Protein AF-A0AAV0XS35-F1 (afdb_monomer)

pLDDT: mean 70.52, std 19.79, range [28.2, 95.56]

Radius of gyration: 16.43 Å; Cα contacts (8 Å, |Δi|>4): 251; chains: 1; bounding box: 34×45×50 Å

Solvent-accessible surface area (backbone atoms only — not comparable to full-at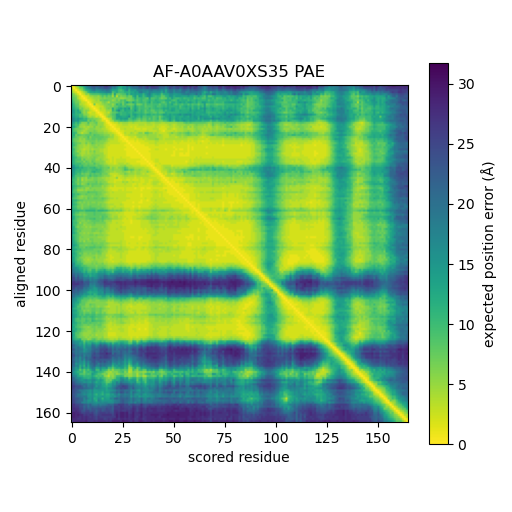om values): 10333 Å² total; per-residue (Å²): 136,72,67,52,49,65,73,85,65,58,68,89,52,60,76,37,93,49,52,49,65,51,42,46,61,48,60,54,39,57,60,54,36,65,43,47,78,75,35,57,82,92,60,37,60,49,66,49,72,70,50,63,74,47,49,88,78,58,70,62,88,91,54,58,84,51,67,55,80,85,49,48,68,55,42,33,68,72,33,78,60,38,32,67,30,35,26,37,67,45,84,43,81,54,91,71,70,107,57,86,53,80,46,67,24,39,44,83,73,42,73,62,95,66,84,34,94,51,56,44,33,33,37,41,48,75,72,91,77,76,60,92,88,67,97,66,77,64,29,47,28,26,36,50,57,92,52,60,69,86,74,55,56,53,49,84,85,70,80,80,81,86,88,85,134

Foldseek 3Di:
DFDWLADDDDPVVVVDLQWFQAGDRHQQLVLLQLQLVPQDSVPRHYDDPSSVVSNVQFDPPPADRVRDPVCQVVRCVRRPQEDEWEKEKDFDFDPPDDDTDGQIAIDTPDDDPDAGPRYWYKYFYADPPDPPDDPDDTRIITGNCVPPPVPGRHDPVPPPDPPDD

Organism: NCBI:txid13131

Secondary structure (DSSP, 8-state):
-------PPPHHHHT-TTEE--B-SSS-HHHHHHHTTTS-GGGTTB-SHHHHTTGGGS--TTS-SS--GGGHHHHHHHSTTEEEEEEEEEEEE--SSSS--EEEEEEEEE--SS--TEEEEEEE---S---TT---PPPEEEE-TTS-GGGS-B-GGGSSSS---

Structure (mmCIF, N/CA/C/O backbone):
data_AF-A0AAV0XS35-F1
#
_entry.id   AF-A0AAV0XS35-F1
#
loop_
_atom_site.group_PDB
_atom_site.id
_atom_site.type_symbol
_atom_site.label_atom_id
_atom_site.label_alt_id
_atom_site.label_comp_id
_atom_site.label_asym_id
_atom_site.label_entity_id
_atom_site.label_seq_id
_atom_site.pdbx_PDB_ins_code
_atom_site.Cartn_x
_atom_site.Cartn_y
_atom_site.Cartn_z
_atom_site.occupancy
_atom_site.B_iso_or_equiv
_atom_site.auth_seq_id
_atom_site.auth_comp_id
_atom_site.auth_asym_id
_atom_site.auth_atom_id
_atom_site.pdbx_PDB_model_num
ATOM 1 N N . MET A 1 1 ? 3.958 22.229 -7.231 1.00 36.81 1 MET A N 1
ATOM 2 C CA . MET A 1 1 ? 4.022 22.015 -5.767 1.00 36.81 1 MET A CA 1
ATOM 3 C C . MET A 1 1 ? 3.411 20.651 -5.471 1.00 36.81 1 MET A C 1
ATOM 5 O O . MET A 1 1 ? 2.202 20.521 -5.575 1.00 36.81 1 MET A O 1
ATOM 9 N N . GLY A 1 2 ? 4.229 19.622 -5.231 1.00 41.53 2 GLY A N 1
ATOM 10 C CA . GLY A 1 2 ? 3.745 18.264 -4.951 1.00 41.53 2 GLY A CA 1
ATOM 11 C C . GLY A 1 2 ? 3.435 18.096 -3.466 1.00 41.53 2 GLY A C 1
ATOM 12 O O . GLY A 1 2 ? 4.301 18.344 -2.627 1.00 41.53 2 GLY A O 1
ATOM 13 N N . ALA A 1 3 ? 2.202 17.722 -3.136 1.00 44.72 3 ALA A N 1
ATOM 14 C CA . ALA A 1 3 ? 1.835 17.347 -1.779 1.00 44.72 3 ALA A CA 1
ATOM 15 C C . ALA A 1 3 ? 2.324 15.912 -1.523 1.00 44.72 3 ALA A C 1
ATOM 17 O O . ALA A 1 3 ? 1.807 14.968 -2.109 1.00 44.72 3 ALA A O 1
ATOM 18 N N . SER A 1 4 ? 3.336 15.748 -0.667 1.00 53.72 4 SER A N 1
ATOM 19 C CA . SER A 1 4 ? 3.763 14.424 -0.201 1.00 53.72 4 SER A CA 1
ATOM 20 C C . SER A 1 4 ? 2.697 13.827 0.720 1.00 53.72 4 SER A C 1
ATOM 22 O O . SER A 1 4 ? 2.215 14.509 1.627 1.00 53.72 4 SER A O 1
ATOM 24 N N . SER A 1 5 ? 2.366 12.545 0.535 1.00 60.09 5 SER A N 1
ATOM 25 C CA . SER A 1 5 ? 1.515 11.793 1.467 1.00 60.09 5 SER A CA 1
ATOM 26 C C . SER A 1 5 ? 2.280 11.189 2.653 1.00 60.09 5 SER A C 1
ATOM 28 O O . SER A 1 5 ? 1.685 10.484 3.463 1.00 60.09 5 SER A O 1
ATOM 30 N N . TYR A 1 6 ? 3.590 11.420 2.787 1.00 60.72 6 TYR A N 1
ATOM 31 C CA . TYR A 1 6 ? 4.382 10.773 3.832 1.00 60.72 6 TYR A CA 1
ATOM 32 C C . TYR A 1 6 ? 3.988 11.257 5.236 1.00 60.72 6 TYR A C 1
ATOM 34 O O . TYR A 1 6 ? 4.101 12.439 5.567 1.00 60.72 6 TYR A O 1
ATOM 42 N N . LEU A 1 7 ? 3.602 10.315 6.101 1.00 63.94 7 LEU A N 1
ATOM 43 C CA . LEU A 1 7 ? 3.437 10.549 7.534 1.00 63.94 7 LEU A CA 1
ATOM 44 C C . LEU A 1 7 ? 4.512 9.825 8.330 1.00 63.94 7 LEU A C 1
ATOM 46 O O . LEU A 1 7 ? 4.800 8.653 8.102 1.00 63.94 7 LEU A O 1
ATOM 50 N N . ALA A 1 8 ? 5.073 10.524 9.317 1.00 59.25 8 ALA A N 1
ATOM 51 C CA . ALA A 1 8 ? 6.001 9.922 10.258 1.00 59.25 8 ALA A CA 1
ATOM 52 C C . ALA A 1 8 ? 5.286 8.875 11.128 1.00 59.25 8 ALA A C 1
ATOM 54 O O . ALA A 1 8 ? 4.225 9.132 11.703 1.00 59.25 8 ALA A O 1
ATOM 55 N N . LEU A 1 9 ? 5.907 7.703 11.244 1.00 63.84 9 LEU A N 1
ATOM 56 C CA . LEU A 1 9 ? 5.463 6.643 12.138 1.00 63.84 9 LEU A CA 1
ATOM 57 C C . LEU A 1 9 ? 5.653 7.051 13.606 1.00 63.84 9 LEU A C 1
ATOM 59 O O . LEU A 1 9 ? 6.680 7.647 13.942 1.00 63.84 9 LEU A O 1
ATOM 63 N N . PRO A 1 10 ? 4.732 6.681 14.514 1.00 65.38 10 PRO A N 1
ATOM 64 C CA . PRO A 1 10 ? 5.012 6.734 15.942 1.00 65.38 10 PRO A CA 1
ATOM 65 C C . PRO A 1 10 ? 6.243 5.875 16.281 1.00 65.38 10 PRO A C 1
ATOM 67 O O . PRO A 1 10 ? 6.379 4.780 15.723 1.00 65.38 10 PRO A O 1
ATOM 70 N N . PRO A 1 11 ? 7.102 6.296 17.228 1.00 63.09 11 PRO A N 1
ATOM 71 C CA . PRO A 1 11 ? 8.316 5.557 17.593 1.00 63.09 11 PRO A CA 1
ATOM 72 C C . PRO A 1 11 ? 8.077 4.086 17.973 1.00 63.09 11 PRO A C 1
ATOM 74 O O . PRO A 1 11 ? 8.902 3.226 17.677 1.00 63.09 11 PRO A O 1
ATOM 77 N N . SER A 1 12 ? 6.918 3.776 18.567 1.00 61.62 12 SER A N 1
ATOM 78 C CA . SER A 1 12 ? 6.512 2.415 18.956 1.00 61.62 12 SER A CA 1
ATOM 79 C C . SER A 1 12 ? 6.352 1.441 17.780 1.00 61.62 12 SER A C 1
ATOM 81 O O . SER A 1 12 ? 6.439 0.226 17.966 1.00 61.62 12 SER A O 1
ATOM 83 N N . ILE A 1 13 ? 6.110 1.970 16.580 1.00 62.88 13 ILE A N 1
ATOM 84 C CA . ILE A 1 13 ? 5.935 1.210 15.339 1.00 62.88 13 ILE A CA 1
ATOM 85 C C . ILE A 1 13 ? 7.172 1.367 14.454 1.00 62.88 13 ILE A C 1
ATOM 87 O O . ILE A 1 13 ? 7.633 0.385 13.884 1.00 62.88 13 ILE A O 1
ATOM 91 N N . ALA A 1 14 ? 7.761 2.566 14.405 1.00 61.59 14 ALA A N 1
ATOM 92 C CA . ALA A 1 14 ? 8.967 2.851 13.627 1.00 61.59 14 ALA A CA 1
ATOM 93 C C . ALA A 1 14 ? 10.165 1.975 14.030 1.00 61.59 14 ALA A C 1
ATOM 95 O O . ALA A 1 14 ? 10.930 1.547 13.173 1.00 61.59 14 ALA A O 1
ATOM 96 N N . ASN A 1 15 ? 10.306 1.667 15.324 1.00 59.66 15 ASN A N 1
ATOM 97 C CA . ASN A 1 15 ? 11.400 0.828 15.824 1.00 59.66 15 ASN A CA 1
ATOM 98 C C . ASN A 1 15 ? 11.225 -0.664 15.496 1.00 59.66 15 ASN A C 1
ATOM 100 O O . ASN A 1 15 ? 12.123 -1.468 15.753 1.00 59.66 15 ASN A O 1
ATOM 104 N N . ARG A 1 16 ? 10.078 -1.066 14.939 1.00 64.81 16 ARG A N 1
ATOM 105 C CA . ARG A 1 16 ? 9.837 -2.453 14.548 1.00 64.81 16 ARG A CA 1
ATOM 106 C C . ARG A 1 16 ? 10.395 -2.665 13.147 1.00 64.81 16 ARG A C 1
ATOM 108 O O . ARG A 1 16 ? 9.889 -2.102 12.183 1.00 64.81 16 ARG A O 1
ATOM 115 N N . LYS A 1 17 ? 11.365 -3.578 13.020 1.00 61.19 17 LYS A N 1
ATOM 116 C CA . LYS A 1 17 ? 11.940 -4.021 11.729 1.00 61.19 17 LYS A CA 1
ATOM 117 C C . LYS A 1 17 ? 10.901 -4.595 10.742 1.00 61.19 17 LYS A C 1
ATOM 119 O O . LYS A 1 17 ? 11.229 -4.854 9.591 1.00 61.19 17 LYS A O 1
ATOM 124 N N . ALA A 1 18 ? 9.663 -4.796 11.198 1.00 66.00 18 ALA A N 1
ATOM 125 C CA . ALA A 1 18 ? 8.525 -5.269 10.419 1.00 66.00 18 ALA A CA 1
ATOM 126 C C . ALA A 1 18 ? 7.902 -4.207 9.503 1.00 66.00 18 ALA A C 1
ATOM 128 O O . ALA A 1 18 ? 7.136 -4.563 8.617 1.00 66.00 18 ALA A O 1
ATOM 129 N N . VAL A 1 19 ? 8.145 -2.916 9.737 1.00 72.75 19 VAL A N 1
ATOM 130 C CA . VAL A 1 19 ? 7.324 -1.849 9.146 1.00 72.75 19 VAL A CA 1
ATOM 131 C C . VAL A 1 19 ? 8.096 -1.120 8.061 1.00 72.75 19 VAL A C 1
ATOM 133 O O . VAL A 1 19 ? 9.227 -0.688 8.271 1.00 72.75 19 VAL A O 1
ATOM 136 N N . ILE A 1 20 ? 7.470 -0.969 6.898 1.00 77.62 20 ILE A N 1
ATOM 137 C CA . ILE A 1 20 ? 8.047 -0.287 5.745 1.00 77.62 20 ILE A CA 1
ATOM 138 C C . ILE A 1 20 ? 7.111 0.857 5.363 1.00 77.62 20 ILE A C 1
ATOM 140 O O . ILE A 1 20 ? 5.960 0.644 4.987 1.00 77.62 20 ILE A O 1
ATOM 144 N N . ASN A 1 21 ? 7.624 2.081 5.465 1.00 79.31 21 ASN A N 1
ATOM 145 C CA . ASN A 1 21 ? 6.920 3.304 5.093 1.00 79.31 21 ASN A CA 1
ATOM 146 C C . ASN A 1 21 ? 7.758 4.074 4.060 1.00 79.31 21 ASN A C 1
ATOM 148 O O . ASN A 1 21 ? 8.600 4.893 4.450 1.00 79.31 21 ASN A O 1
ATOM 152 N N . PRO A 1 22 ? 7.601 3.772 2.761 1.00 78.81 22 PRO A N 1
ATOM 153 C CA . PRO A 1 22 ? 8.361 4.433 1.712 1.00 78.81 22 PRO A CA 1
ATOM 154 C C . PRO A 1 22 ? 8.013 5.920 1.650 1.00 78.81 22 PRO A C 1
ATOM 156 O O . PRO A 1 22 ? 6.849 6.299 1.546 1.00 78.81 22 PRO A O 1
ATOM 159 N N . LYS A 1 23 ? 9.025 6.789 1.677 1.00 79.69 23 LYS A N 1
ATOM 160 C CA . LYS A 1 23 ? 8.832 8.223 1.437 1.00 79.69 23 LYS A CA 1
ATOM 161 C C . LYS A 1 23 ? 8.489 8.451 -0.031 1.00 79.69 23 LYS A C 1
ATOM 163 O O . LYS A 1 23 ? 9.333 8.205 -0.894 1.00 79.69 23 LYS A O 1
ATOM 168 N N . ASN A 1 24 ? 7.290 8.960 -0.292 1.00 78.94 24 ASN A N 1
ATOM 169 C CA . ASN A 1 24 ? 6.797 9.303 -1.621 1.00 78.94 24 ASN A CA 1
ATOM 170 C C . ASN A 1 24 ? 6.417 10.795 -1.719 1.00 78.94 24 ASN A C 1
ATOM 172 O O . ASN A 1 24 ? 6.108 11.450 -0.719 1.00 78.94 24 ASN A O 1
ATOM 176 N N . ILE A 1 25 ? 6.467 11.343 -2.935 1.00 76.81 25 ILE A N 1
ATOM 177 C CA . ILE A 1 25 ? 6.151 12.756 -3.238 1.00 76.81 25 ILE A CA 1
ATOM 178 C C . ILE A 1 25 ? 4.819 12.932 -3.988 1.00 76.81 25 ILE A C 1
ATOM 180 O O . ILE A 1 25 ? 4.452 14.052 -4.332 1.00 76.81 25 ILE A O 1
ATOM 184 N N . ASP A 1 26 ? 4.115 11.830 -4.235 1.00 80.31 26 ASP A N 1
ATOM 185 C CA . ASP A 1 26 ? 2.837 11.745 -4.939 1.00 80.31 26 ASP A CA 1
ATOM 186 C C . ASP A 1 26 ? 1.722 11.226 -4.006 1.00 80.31 26 ASP A C 1
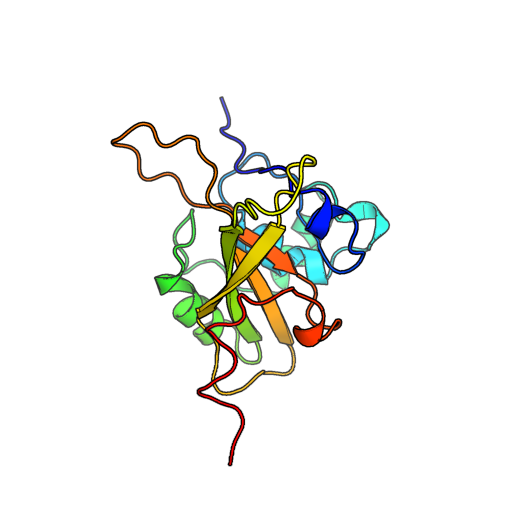ATOM 188 O O . ASP A 1 26 ? 1.904 11.120 -2.793 1.00 80.31 26 ASP A O 1
ATOM 192 N N . LEU A 1 27 ? 0.557 10.903 -4.576 1.00 79.62 27 LEU A N 1
ATOM 193 C CA . LEU A 1 27 ? -0.595 10.335 -3.865 1.00 79.62 27 LEU A CA 1
ATOM 194 C C . LEU A 1 27 ? -0.741 8.814 -4.070 1.00 79.62 27 LEU A C 1
ATOM 196 O O . LEU A 1 27 ? -1.766 8.242 -3.705 1.00 79.62 27 LEU A O 1
ATOM 200 N N . GLN A 1 28 ? 0.269 8.141 -4.633 1.00 84.81 28 GLN A N 1
ATOM 201 C CA . GLN A 1 28 ? 0.234 6.704 -4.942 1.00 84.81 28 GLN A CA 1
ATOM 202 C C . GLN A 1 28 ? 0.712 5.845 -3.758 1.00 84.81 28 GLN A C 1
ATOM 204 O O . GLN A 1 28 ? 1.366 4.818 -3.925 1.00 84.81 28 GLN A O 1
ATOM 209 N N . CYS A 1 29 ? 0.384 6.256 -2.530 1.00 83.50 29 CYS A N 1
ATOM 210 C CA . CYS A 1 29 ? 0.848 5.604 -1.304 1.00 83.50 29 CYS A CA 1
ATOM 211 C C . CYS A 1 29 ? 0.483 4.113 -1.244 1.00 83.50 29 CYS A C 1
ATOM 213 O O . CYS A 1 29 ? 1.306 3.315 -0.807 1.00 83.50 29 CYS A O 1
ATOM 215 N N . PHE A 1 30 ? -0.700 3.727 -1.735 1.00 86.81 30 PHE A N 1
ATOM 216 C CA . PHE A 1 30 ? -1.110 2.324 -1.829 1.00 86.81 30 PHE A CA 1
ATOM 217 C C . PHE A 1 30 ? -0.193 1.518 -2.760 1.00 86.81 30 PHE A C 1
ATOM 219 O O . PHE A 1 30 ? 0.332 0.486 -2.355 1.00 86.81 30 PHE A O 1
ATOM 226 N N . LYS A 1 31 ? 0.084 2.023 -3.969 1.00 90.12 31 LYS A N 1
ATOM 227 C CA . LYS A 1 31 ? 0.993 1.380 -4.930 1.00 90.12 31 LYS A CA 1
ATOM 228 C C . LYS A 1 31 ? 2.377 1.166 -4.326 1.00 90.12 31 LYS A C 1
ATOM 230 O O . LYS A 1 31 ? 2.891 0.050 -4.311 1.00 90.12 31 LYS A O 1
ATOM 235 N N . TRP A 1 32 ? 2.964 2.224 -3.769 1.00 89.12 32 TRP A N 1
ATOM 236 C CA . TRP A 1 32 ? 4.286 2.144 -3.148 1.00 89.12 32 TRP A CA 1
ATOM 237 C C . TRP A 1 32 ? 4.296 1.227 -1.928 1.00 89.12 32 TRP A C 1
ATOM 239 O O . TRP A 1 32 ? 5.290 0.540 -1.691 1.00 89.12 32 TRP A O 1
ATOM 249 N N . ALA A 1 33 ? 3.180 1.161 -1.199 1.00 87.38 33 ALA A N 1
ATOM 250 C CA . ALA A 1 33 ? 2.998 0.202 -0.129 1.00 87.38 33 ALA A CA 1
ATOM 251 C C . ALA A 1 33 ? 3.024 -1.250 -0.667 1.00 87.38 33 ALA A C 1
ATOM 253 O O . ALA A 1 33 ? 3.770 -2.096 -0.193 1.00 87.38 33 ALA A O 1
ATOM 254 N N . ILE A 1 34 ? 2.298 -1.579 -1.725 1.00 90.62 34 ILE A N 1
ATOM 255 C CA . ILE A 1 34 ? 2.345 -2.952 -2.250 1.00 90.62 34 ILE A CA 1
ATOM 256 C C . ILE A 1 34 ? 3.749 -3.312 -2.774 1.00 90.62 34 ILE A C 1
ATOM 258 O O . ILE A 1 34 ? 4.295 -4.374 -2.460 1.00 90.62 34 ILE A O 1
ATOM 262 N N . LEU A 1 35 ? 4.396 -2.393 -3.491 1.00 90.62 35 LEU A N 1
ATOM 263 C CA . LEU A 1 35 ? 5.693 -2.651 -4.122 1.00 90.62 35 LEU A CA 1
ATOM 264 C C . LEU A 1 35 ? 6.860 -2.792 -3.133 1.00 90.62 35 LEU A C 1
ATOM 266 O O . LEU A 1 35 ? 7.807 -3.531 -3.410 1.00 90.62 35 LEU A O 1
ATOM 270 N N . ALA A 1 36 ? 6.816 -2.164 -1.952 1.00 88.50 36 ALA A N 1
ATOM 271 C CA . ALA A 1 36 ? 7.965 -2.206 -1.038 1.00 88.50 36 ALA A CA 1
ATOM 272 C C . ALA A 1 36 ? 8.279 -3.602 -0.473 1.00 88.50 36 ALA A C 1
ATOM 274 O O . ALA A 1 36 ? 9.372 -3.808 0.064 1.00 88.50 36 ALA A O 1
ATOM 275 N N . LYS A 1 37 ? 7.348 -4.562 -0.581 1.00 86.06 37 LYS A N 1
ATOM 276 C CA . LYS A 1 37 ? 7.594 -5.973 -0.240 1.00 86.06 37 LYS A CA 1
ATOM 277 C C . LYS A 1 37 ? 8.741 -6.562 -1.072 1.00 86.06 37 LYS A C 1
ATOM 279 O O . LYS A 1 37 ? 9.508 -7.368 -0.540 1.00 86.06 37 LYS A O 1
ATOM 284 N N . HIS A 1 38 ? 8.892 -6.102 -2.316 1.00 87.62 38 HIS A N 1
ATOM 285 C CA . HIS A 1 38 ? 9.804 -6.666 -3.322 1.00 87.62 38 HIS A CA 1
ATOM 286 C C . HIS A 1 38 ? 11.094 -5.866 -3.494 1.00 87.62 38 HIS A C 1
ATOM 288 O O . HIS A 1 38 ? 12.130 -6.426 -3.830 1.00 87.62 38 HIS A O 1
ATOM 294 N N . VAL A 1 39 ? 11.085 -4.586 -3.122 1.00 86.38 39 VAL A N 1
ATOM 295 C CA . VAL A 1 39 ? 12.298 -3.757 -3.083 1.00 86.38 39 VAL A CA 1
ATOM 296 C C . VAL A 1 39 ? 13.310 -4.330 -2.070 1.00 86.38 39 VAL A C 1
ATOM 298 O O . VAL A 1 39 ? 12.896 -4.777 -1.004 1.00 86.38 39 VAL A O 1
ATOM 301 N N . PRO A 1 40 ? 14.634 -4.308 -2.301 1.00 83.44 40 PRO A N 1
ATOM 302 C CA . PRO A 1 40 ? 15.633 -4.730 -1.307 1.00 83.44 40 PRO A CA 1
ATOM 303 C C . PRO A 1 40 ? 15.636 -3.860 -0.039 1.00 83.44 40 PRO A C 1
ATOM 305 O O . PRO A 1 40 ? 15.435 -2.649 -0.125 1.00 83.44 40 PRO A O 1
ATOM 308 N N . HIS A 1 41 ? 15.894 -4.451 1.139 1.00 76.81 41 HIS A N 1
ATOM 309 C CA . HIS A 1 41 ? 15.745 -3.791 2.453 1.00 76.81 41 HIS A CA 1
ATOM 310 C C . HIS A 1 41 ? 16.414 -2.409 2.543 1.00 76.81 41 HIS A C 1
ATOM 312 O O . HIS A 1 41 ? 15.789 -1.453 3.000 1.00 76.81 41 HIS A O 1
ATOM 318 N N . GLU A 1 42 ? 17.641 -2.296 2.039 1.00 77.50 42 GLU A N 1
ATOM 319 C CA . GLU A 1 42 ? 18.467 -1.082 2.077 1.00 77.50 42 GLU A CA 1
ATOM 320 C C . GLU A 1 42 ? 17.845 0.097 1.309 1.00 77.50 42 GLU A C 1
ATOM 322 O O . GLU A 1 42 ? 18.040 1.257 1.671 1.00 77.50 42 GLU A O 1
ATOM 327 N N . ASN A 1 43 ? 17.008 -0.191 0.307 1.00 79.00 43 ASN A N 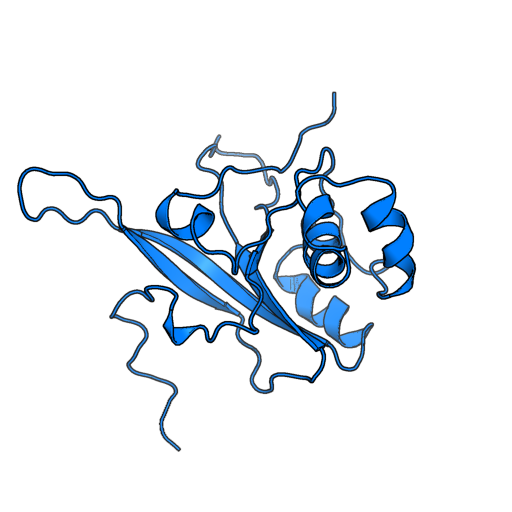1
ATOM 328 C CA . ASN A 1 43 ? 16.441 0.804 -0.605 1.00 79.00 43 ASN A CA 1
ATOM 329 C C . ASN A 1 43 ? 14.943 1.068 -0.374 1.00 79.00 43 ASN A C 1
ATOM 331 O O . ASN A 1 43 ? 14.335 1.876 -1.071 1.00 79.00 43 ASN A O 1
ATOM 335 N N . ARG A 1 44 ? 14.314 0.446 0.631 1.00 81.12 44 ARG A N 1
ATOM 336 C CA . ARG A 1 44 ? 12.862 0.576 0.873 1.00 81.12 44 ARG A CA 1
ATOM 337 C C . ARG A 1 44 ? 12.418 1.952 1.379 1.00 81.12 44 ARG A C 1
ATOM 339 O O . ARG A 1 44 ? 11.233 2.263 1.343 1.00 81.12 44 ARG A O 1
ATOM 346 N N . THR A 1 45 ? 13.327 2.791 1.864 1.00 77.50 45 THR A N 1
ATOM 347 C CA . THR A 1 45 ? 12.958 4.014 2.602 1.00 77.50 45 THR A CA 1
ATOM 348 C C . THR A 1 45 ? 12.448 5.159 1.727 1.00 77.50 45 THR A C 1
ATOM 350 O O . THR A 1 45 ? 11.760 6.046 2.236 1.00 77.50 45 THR A O 1
ATOM 353 N N . ARG A 1 46 ? 12.759 5.167 0.427 1.00 84.50 46 ARG A N 1
ATOM 354 C CA . ARG A 1 46 ? 12.389 6.241 -0.502 1.00 84.50 46 ARG A CA 1
ATOM 355 C C . ARG A 1 46 ? 11.974 5.665 -1.848 1.00 84.50 46 ARG A C 1
ATOM 357 O O . ARG A 1 46 ? 12.659 4.795 -2.378 1.00 84.50 46 ARG A O 1
ATOM 364 N N . VAL A 1 47 ? 10.875 6.186 -2.386 1.00 85.06 47 VAL A N 1
ATOM 365 C CA . VAL A 1 47 ? 10.393 5.838 -3.723 1.00 85.06 47 VAL A CA 1
ATOM 366 C C . VAL A 1 47 ? 11.318 6.436 -4.782 1.00 85.06 47 VAL A C 1
ATOM 368 O O . VAL A 1 47 ? 11.720 7.597 -4.686 1.00 85.06 47 VAL A O 1
ATOM 371 N N . GLY A 1 48 ? 11.673 5.628 -5.775 1.00 87.56 48 GLY A N 1
ATOM 372 C CA . GLY A 1 48 ? 12.592 5.968 -6.856 1.00 87.56 48 GLY A CA 1
ATOM 373 C C . GLY A 1 48 ? 12.678 4.828 -7.871 1.00 87.56 48 GLY A C 1
ATOM 374 O O . GLY A 1 48 ? 11.781 3.989 -7.934 1.00 87.56 48 GLY A O 1
ATOM 375 N N . ALA A 1 49 ? 13.770 4.766 -8.638 1.00 87.75 49 ALA A N 1
ATOM 376 C CA . ALA A 1 49 ? 13.972 3.751 -9.682 1.00 87.75 49 ALA A CA 1
ATOM 377 C C . ALA A 1 49 ? 13.809 2.305 -9.176 1.00 87.75 49 ALA A C 1
ATOM 379 O O . ALA A 1 49 ? 13.257 1.460 -9.868 1.00 87.75 49 ALA A O 1
ATOM 380 N N . ASN A 1 50 ? 14.205 2.045 -7.932 1.00 89.06 50 ASN A N 1
ATOM 381 C CA . ASN A 1 50 ? 14.039 0.761 -7.258 1.00 89.06 50 ASN A CA 1
ATOM 382 C C . ASN A 1 50 ? 12.578 0.304 -7.126 1.00 89.06 50 ASN A C 1
ATOM 384 O O . ASN A 1 50 ? 12.339 -0.892 -7.098 1.00 89.06 50 ASN A O 1
ATOM 388 N N . TYR A 1 51 ? 11.620 1.228 -7.033 1.00 90.25 51 TYR A N 1
ATOM 389 C CA . TYR A 1 51 ? 10.191 0.903 -7.032 1.00 90.25 51 TYR A CA 1
ATOM 390 C C . TYR A 1 51 ? 9.633 0.805 -8.449 1.00 90.25 51 TYR A C 1
ATOM 392 O O . TYR A 1 51 ? 8.797 -0.054 -8.708 1.00 90.25 51 TYR A O 1
ATOM 400 N N . LEU A 1 52 ? 10.115 1.655 -9.363 1.00 89.75 52 LEU A N 1
ATOM 401 C CA . LEU A 1 52 ? 9.694 1.644 -10.767 1.00 89.75 52 LEU A CA 1
ATOM 402 C C . LEU A 1 52 ? 9.977 0.288 -11.431 1.00 89.75 52 LEU A C 1
ATOM 404 O O . LEU A 1 52 ? 9.144 -0.214 -12.180 1.00 89.75 52 LEU A O 1
ATOM 408 N N . CYS A 1 53 ? 11.109 -0.344 -11.103 1.00 90.88 53 CYS A N 1
ATOM 409 C CA . CYS A 1 53 ? 11.443 -1.684 -11.591 1.00 90.88 53 CYS A CA 1
ATOM 410 C C . CYS A 1 53 ? 10.439 -2.761 -11.148 1.00 90.88 53 CYS A C 1
ATOM 412 O O . CYS A 1 53 ? 10.280 -3.760 -11.843 1.00 90.88 53 CYS A O 1
ATOM 414 N N . GLU A 1 54 ? 9.745 -2.563 -10.027 1.00 93.00 54 GLU A N 1
ATOM 415 C CA . GLU A 1 54 ? 8.817 -3.542 -9.448 1.00 93.00 54 GLU A CA 1
ATOM 416 C C . GLU A 1 54 ? 7.369 -3.357 -9.935 1.00 93.00 54 GLU A C 1
ATOM 418 O O . GLU A 1 54 ? 6.517 -4.195 -9.646 1.00 93.00 54 GLU A O 1
ATOM 423 N N . GLU A 1 55 ? 7.061 -2.289 -10.684 1.00 91.94 55 GLU A N 1
ATOM 424 C CA . GLU A 1 55 ? 5.682 -1.960 -11.089 1.00 91.94 55 GLU A CA 1
ATOM 425 C C . GLU A 1 55 ? 5.002 -3.054 -11.910 1.00 91.94 55 GLU A C 1
ATOM 427 O O . GLU A 1 55 ? 3.796 -3.235 -11.799 1.00 91.94 55 GLU A O 1
ATOM 432 N N . HIS A 1 56 ? 5.776 -3.817 -12.684 1.00 93.31 56 HIS A N 1
ATOM 433 C CA . HIS A 1 56 ? 5.276 -4.898 -13.534 1.00 93.31 56 HIS A CA 1
ATOM 434 C C . HIS A 1 56 ? 4.625 -6.053 -12.755 1.00 93.31 56 HIS A C 1
ATOM 436 O O . HIS A 1 56 ? 4.008 -6.925 -13.361 1.00 93.31 56 HIS A O 1
ATOM 442 N N . ARG A 1 57 ? 4.798 -6.106 -11.428 1.00 93.44 57 ARG A N 1
ATOM 443 C CA . ARG A 1 57 ? 4.334 -7.228 -10.604 1.00 93.44 57 ARG A CA 1
ATOM 444 C C . ARG A 1 57 ? 2.842 -7.199 -10.300 1.00 93.44 57 ARG A C 1
ATOM 446 O O . ARG A 1 57 ? 2.304 -8.245 -9.952 1.00 93.44 57 ARG A O 1
ATOM 453 N N . TYR A 1 58 ? 2.210 -6.029 -10.373 1.00 95.12 58 TYR A N 1
ATOM 454 C CA . TYR A 1 58 ? 0.799 -5.861 -10.036 1.00 95.12 58 TYR A CA 1
ATOM 455 C C . TYR A 1 58 ? 0.127 -4.869 -10.973 1.00 95.12 58 TYR A C 1
ATOM 457 O O . TYR A 1 58 ? 0.728 -3.879 -11.392 1.00 95.12 58 TYR A O 1
ATOM 465 N N . ASP A 1 59 ? -1.152 -5.099 -11.231 1.00 94.56 59 ASP A N 1
ATOM 466 C CA . ASP A 1 59 ? -1.994 -4.171 -11.964 1.00 94.56 59 ASP A CA 1
ATOM 467 C C . ASP A 1 59 ? -2.679 -3.188 -11.001 1.00 94.56 59 ASP A C 1
ATOM 469 O O . ASP A 1 59 ? -3.405 -3.582 -10.083 1.00 94.56 59 ASP A O 1
ATOM 473 N N . PHE A 1 60 ? -2.433 -1.895 -11.221 1.00 92.44 60 PHE A N 1
ATOM 474 C CA . PHE A 1 60 ? -3.040 -0.776 -10.491 1.00 92.44 60 PHE A CA 1
ATOM 475 C C . PHE A 1 60 ? -3.953 0.084 -11.384 1.00 92.44 60 PHE A C 1
ATOM 477 O O . PHE A 1 60 ? -4.446 1.115 -10.932 1.00 92.44 60 PHE A O 1
ATOM 484 N N . SER A 1 61 ? -4.158 -0.296 -12.650 1.00 90.81 61 SER A N 1
ATOM 485 C CA . SER A 1 61 ? -4.838 0.519 -13.668 1.00 90.81 61 SER A CA 1
ATOM 486 C C . SER A 1 61 ? -6.299 0.822 -13.337 1.00 90.81 61 SER A C 1
ATOM 488 O O . SER A 1 61 ? -6.820 1.865 -13.727 1.00 90.81 61 SER A O 1
ATOM 490 N N . THR A 1 62 ? -6.954 -0.064 -12.586 1.00 89.00 62 THR A N 1
ATOM 491 C CA . THR A 1 62 ? -8.367 0.055 -12.212 1.00 89.00 62 THR A CA 1
ATOM 492 C C . THR A 1 62 ? -8.597 0.860 -10.936 1.00 89.00 62 THR A C 1
ATOM 494 O O . THR A 1 62 ? -9.737 0.957 -10.487 1.00 89.00 62 THR A O 1
ATOM 497 N N . LEU A 1 63 ? -7.536 1.369 -10.305 1.00 89.69 63 LEU A N 1
ATOM 498 C CA . LEU A 1 63 ? -7.622 2.041 -9.014 1.00 89.69 63 LEU A CA 1
ATOM 499 C C . LEU A 1 63 ? -7.607 3.554 -9.167 1.00 89.69 63 LEU A C 1
ATOM 501 O O . LEU A 1 63 ? -6.813 4.129 -9.915 1.00 89.69 63 LEU A O 1
ATOM 505 N N . SER A 1 64 ? -8.431 4.207 -8.362 1.00 87.81 64 SER A N 1
ATOM 506 C CA . SER A 1 64 ? -8.363 5.642 -8.163 1.00 87.81 64 SER A CA 1
ATOM 507 C C . SER A 1 64 ? -7.049 6.007 -7.472 1.00 87.81 64 SER A C 1
ATOM 509 O O . SER A 1 64 ? -6.531 5.273 -6.622 1.00 87.81 64 SER A O 1
ATOM 511 N N . VAL A 1 65 ? -6.510 7.179 -7.815 1.00 82.94 65 VAL A N 1
ATOM 512 C CA . VAL A 1 65 ? -5.396 7.794 -7.090 1.00 82.94 65 VAL A CA 1
ATOM 513 C C . VAL 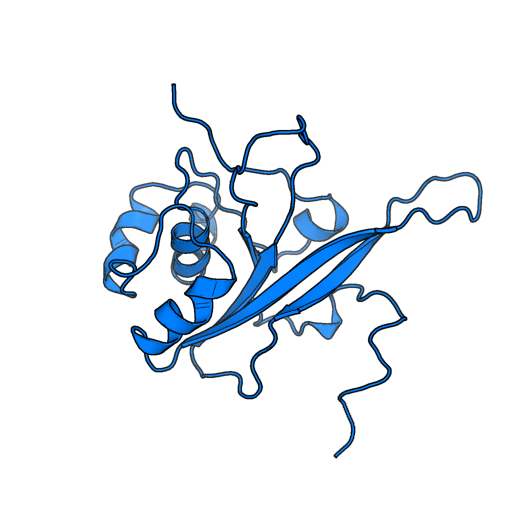A 1 65 ? -5.924 9.043 -6.405 1.00 82.94 65 VAL A C 1
ATOM 515 O O . VAL A 1 65 ? -6.267 10.017 -7.076 1.00 82.94 65 VAL A O 1
ATOM 518 N N . PRO A 1 66 ? -5.969 9.058 -5.074 1.00 81.56 66 PRO A N 1
ATOM 519 C CA . PRO A 1 66 ? -5.563 7.996 -4.147 1.00 81.56 66 PRO A CA 1
ATOM 520 C C . PRO A 1 66 ? -6.535 6.817 -4.037 1.00 81.56 66 PRO A C 1
ATOM 522 O O . PRO A 1 66 ? -7.743 7.000 -4.139 1.00 81.56 66 PRO A O 1
ATOM 525 N N . THR A 1 67 ? -6.011 5.633 -3.717 1.00 84.56 67 THR A N 1
ATOM 526 C CA . THR A 1 67 ? -6.823 4.414 -3.611 1.00 84.56 67 THR A CA 1
ATOM 527 C C . THR A 1 67 ? -7.593 4.383 -2.285 1.00 84.56 67 THR A C 1
ATOM 529 O O . THR A 1 67 ? -6.968 4.324 -1.218 1.00 84.56 67 THR A O 1
ATOM 532 N N . PRO A 1 68 ? -8.936 4.427 -2.289 1.00 84.94 68 PRO A N 1
ATOM 533 C CA . PRO A 1 68 ? -9.731 4.244 -1.082 1.00 84.94 68 PRO A CA 1
ATOM 534 C C . PRO A 1 68 ? -9.738 2.771 -0.643 1.00 84.94 68 PRO A C 1
ATOM 536 O O . PRO A 1 68 ? -9.612 1.859 -1.457 1.00 84.94 68 PRO A O 1
ATOM 539 N N . VAL A 1 69 ? -9.963 2.523 0.652 1.00 85.94 69 VAL A N 1
ATOM 540 C CA . VAL A 1 69 ? -10.041 1.156 1.216 1.00 85.94 69 VAL A CA 1
ATOM 541 C C . VAL A 1 69 ? -11.111 0.307 0.513 1.00 85.94 69 VAL A C 1
ATOM 543 O O . VAL A 1 69 ? -10.942 -0.900 0.363 1.00 85.94 69 VAL A O 1
ATOM 546 N N . SER A 1 70 ? -12.187 0.937 0.037 1.00 87.69 70 SER A N 1
ATOM 547 C CA . SER A 1 70 ? -13.274 0.287 -0.703 1.00 87.69 70 SER A CA 1
ATOM 548 C C . SER A 1 70 ? -12.864 -0.274 -2.067 1.00 87.69 70 SER A C 1
ATOM 550 O O . SER A 1 70 ? -13.560 -1.143 -2.578 1.00 87.69 70 SER A O 1
ATOM 552 N N . GLU A 1 71 ? -11.764 0.200 -2.662 1.00 90.62 71 GLU A N 1
ATOM 553 C CA . GLU A 1 71 ? -11.252 -0.290 -3.951 1.00 90.62 71 GLU A CA 1
ATOM 554 C C . GLU A 1 71 ? -10.196 -1.397 -3.793 1.00 90.62 71 GLU A C 1
ATOM 556 O O . GLU A 1 71 ? -9.808 -2.024 -4.775 1.00 90.62 71 GLU A O 1
ATOM 561 N N . ILE A 1 72 ? -9.765 -1.715 -2.568 1.00 91.25 72 ILE A N 1
ATOM 562 C CA . ILE A 1 72 ? -8.826 -2.821 -2.317 1.00 91.25 72 ILE A CA 1
ATOM 563 C C . ILE A 1 72 ? -9.369 -4.180 -2.806 1.00 91.25 72 ILE A C 1
ATOM 565 O O . ILE A 1 72 ? -8.607 -4.914 -3.432 1.00 91.25 72 ILE A O 1
ATOM 569 N N . PRO A 1 73 ? -10.662 -4.524 -2.630 1.00 92.38 73 PRO A N 1
ATOM 570 C CA . PRO A 1 73 ? -11.217 -5.734 -3.237 1.00 92.38 73 PRO A CA 1
ATOM 571 C C . PRO A 1 73 ? -11.112 -5.758 -4.771 1.00 92.38 73 PRO A C 1
ATOM 573 O O . PRO A 1 73 ? -10.984 -6.827 -5.361 1.00 92.38 73 PRO A O 1
ATOM 576 N N . LEU A 1 74 ? -11.149 -4.594 -5.439 1.00 93.94 74 LEU A N 1
ATOM 577 C CA . LEU A 1 74 ? -10.944 -4.527 -6.891 1.00 93.94 74 LEU A CA 1
ATOM 578 C C . LEU A 1 74 ? -9.497 -4.867 -7.241 1.00 93.94 74 LEU A C 1
ATOM 580 O O . LEU A 1 74 ? -9.270 -5.650 -8.158 1.00 93.94 74 LEU A O 1
ATOM 584 N N . PHE A 1 75 ? -8.536 -4.334 -6.482 1.00 94.25 75 PHE A N 1
ATOM 585 C CA . PHE A 1 75 ? -7.125 -4.672 -6.647 1.00 94.25 75 PHE A CA 1
ATOM 586 C C . PHE A 1 75 ? -6.882 -6.181 -6.517 1.00 94.25 75 PHE A C 1
ATOM 588 O O . PHE A 1 75 ? -6.253 -6.772 -7.390 1.00 94.25 75 PHE A O 1
ATOM 595 N N . GLU A 1 76 ? -7.413 -6.815 -5.470 1.00 94.12 76 GLU A N 1
ATOM 596 C CA . GLU A 1 76 ? -7.283 -8.266 -5.258 1.00 94.12 76 GLU A CA 1
ATOM 597 C C . GLU A 1 76 ? -7.936 -9.073 -6.387 1.00 94.12 76 GLU A C 1
ATOM 599 O O . GLU A 1 76 ? -7.406 -10.098 -6.807 1.00 94.12 76 GLU A O 1
ATOM 604 N N . ARG A 1 77 ? -9.060 -8.593 -6.938 1.00 94.38 77 ARG A N 1
ATOM 605 C CA . ARG A 1 77 ? -9.731 -9.257 -8.064 1.00 94.38 77 ARG A CA 1
ATOM 606 C C . ARG A 1 77 ? -8.893 -9.238 -9.341 1.00 94.38 77 ARG A C 1
ATOM 608 O O . ARG A 1 77 ? -8.940 -10.196 -10.107 1.00 94.38 77 ARG A O 1
ATOM 615 N N . VAL A 1 78 ? -8.175 -8.146 -9.596 1.00 95.56 78 VAL A N 1
ATOM 616 C CA . VAL A 1 78 ? -7.315 -8.006 -10.785 1.00 95.56 78 VAL A CA 1
ATOM 617 C C . VAL A 1 78 ? -5.956 -8.695 -10.577 1.00 95.56 78 VAL A C 1
ATOM 619 O O . VAL A 1 78 ? -5.325 -9.104 -11.546 1.00 95.56 78 VAL A O 1
ATOM 622 N N . ASN A 1 79 ? -5.538 -8.906 -9.325 1.00 94.88 79 ASN A N 1
ATOM 623 C CA . ASN A 1 79 ? -4.273 -9.544 -8.957 1.00 94.88 79 ASN A CA 1
ATOM 624 C C . ASN A 1 79 ? -4.527 -10.868 -8.203 1.00 94.88 79 ASN A C 1
ATOM 626 O O . ASN A 1 79 ? -4.435 -10.910 -6.971 1.00 94.88 79 ASN A O 1
ATOM 630 N N . PRO A 1 80 ? -4.868 -11.963 -8.912 1.00 93.44 80 PRO A N 1
ATOM 631 C CA . PRO A 1 80 ? -5.218 -13.229 -8.276 1.00 93.44 80 PRO A CA 1
ATOM 632 C C . PRO A 1 80 ? -4.041 -13.808 -7.480 1.00 93.44 80 PRO A C 1
ATOM 634 O O . PRO A 1 80 ? -2.900 -13.811 -7.936 1.00 93.44 80 PRO A O 1
ATOM 637 N N . GLY A 1 81 ? -4.330 -14.339 -6.289 1.00 91.94 81 GLY A N 1
ATOM 638 C CA . GLY A 1 81 ? -3.314 -14.858 -5.362 1.00 91.94 81 GLY A CA 1
ATOM 639 C C . GLY A 1 81 ? -2.805 -13.832 -4.343 1.00 91.94 81 GLY A C 1
ATOM 640 O O . GLY A 1 81 ? -2.020 -14.196 -3.465 1.00 91.94 81 GLY A O 1
ATOM 641 N N . THR A 1 82 ? -3.284 -12.587 -4.421 1.00 92.88 82 THR A N 1
ATOM 642 C CA . THR A 1 82 ? -2.977 -11.510 -3.477 1.00 92.88 82 THR A CA 1
ATOM 643 C C . THR A 1 82 ? -4.154 -11.233 -2.546 1.00 92.88 82 THR A C 1
ATOM 645 O O . THR A 1 82 ? -5.286 -11.090 -3.000 1.00 92.88 82 THR A O 1
ATOM 648 N N . SER A 1 83 ? -3.894 -11.105 -1.242 1.00 92.12 83 SER A N 1
ATOM 649 C CA . SER A 1 83 ? -4.904 -10.647 -0.279 1.00 92.12 83 SER A CA 1
ATOM 650 C C . SER A 1 83 ? -4.351 -9.621 0.703 1.00 92.12 83 SER A C 1
ATOM 652 O O . SER A 1 83 ? -3.155 -9.602 0.999 1.00 92.12 83 SER A O 1
ATOM 654 N N . ILE A 1 84 ? -5.210 -8.716 1.172 1.00 91.00 84 ILE A N 1
ATOM 655 C CA . ILE A 1 84 ? -4.800 -7.510 1.892 1.00 91.00 84 ILE A CA 1
ATOM 656 C C . ILE A 1 84 ? -5.653 -7.297 3.141 1.00 91.00 84 ILE A C 1
ATOM 658 O O . ILE A 1 84 ? -6.839 -6.965 3.080 1.00 91.00 84 ILE A O 1
ATOM 662 N N . ASN A 1 85 ? -4.994 -7.344 4.292 1.00 89.69 85 ASN A N 1
ATOM 663 C CA . ASN A 1 85 ? -5.551 -6.880 5.553 1.00 89.69 85 ASN A CA 1
ATOM 664 C C . ASN A 1 85 ? -5.257 -5.391 5.752 1.00 89.69 85 ASN A C 1
ATOM 666 O O . ASN A 1 85 ? -4.160 -4.914 5.465 1.00 89.69 85 ASN A O 1
ATOM 670 N N . VAL A 1 86 ? -6.224 -4.647 6.285 1.00 87.44 86 VAL A N 1
ATOM 671 C CA . VAL A 1 86 ? -6.097 -3.223 6.604 1.00 87.44 86 VAL A CA 1
ATOM 672 C C . VAL A 1 86 ? -6.391 -3.005 8.079 1.00 87.44 86 VAL A C 1
ATOM 674 O O . VAL A 1 86 ? -7.447 -3.375 8.587 1.00 87.44 86 VAL A O 1
ATOM 677 N N . TYR A 1 87 ? -5.471 -2.330 8.753 1.00 83.81 87 TYR A N 1
ATOM 678 C CA . TYR A 1 87 ? -5.537 -1.978 10.162 1.00 83.81 87 TYR A CA 1
ATOM 679 C C . TYR A 1 87 ? -5.540 -0.464 10.314 1.00 83.81 87 TYR A C 1
ATOM 681 O O . TYR A 1 87 ? -4.799 0.235 9.635 1.00 83.81 87 TYR A O 1
ATOM 689 N N . GLY A 1 88 ? -6.348 0.063 11.220 1.00 81.38 88 GLY A N 1
ATOM 690 C CA . GLY A 1 88 ? -6.264 1.444 11.671 1.00 81.38 88 GLY A CA 1
ATOM 691 C C . GLY A 1 88 ? -5.413 1.554 12.930 1.00 81.38 88 GLY A C 1
ATOM 692 O O . GLY A 1 88 ? -5.168 0.571 13.628 1.00 81.38 88 GLY A O 1
ATOM 693 N N . MET A 1 89 ? -4.989 2.773 13.260 1.00 75.06 89 MET A N 1
ATOM 694 C CA . MET A 1 89 ? -4.286 3.061 14.508 1.00 75.06 89 MET A CA 1
ATOM 695 C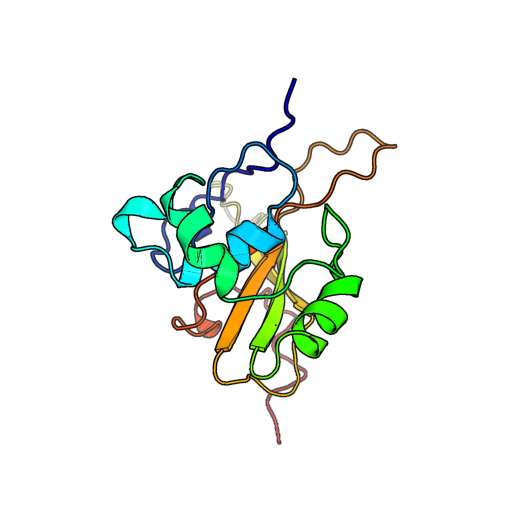 C . MET A 1 89 ? -5.018 4.132 15.313 1.00 75.06 89 MET A C 1
ATOM 697 O O . MET A 1 89 ? -5.348 5.200 14.796 1.00 75.06 89 MET A O 1
ATOM 701 N N . LYS A 1 90 ? -5.233 3.874 16.604 1.00 70.62 90 LYS A N 1
ATOM 702 C CA . LYS A 1 90 ? -5.815 4.832 17.547 1.00 70.62 90 LYS A CA 1
ATOM 703 C C . LYS A 1 90 ? -4.793 5.186 18.621 1.00 70.62 90 LYS A C 1
ATOM 705 O O . LYS A 1 90 ? -4.150 4.312 19.196 1.00 70.62 90 LYS A O 1
ATOM 710 N N . LYS A 1 91 ? -4.653 6.482 18.913 1.00 68.19 91 LYS A N 1
ATOM 711 C CA . LYS A 1 91 ? -3.880 6.949 20.071 1.00 68.19 91 LYS A CA 1
ATOM 712 C C . LYS A 1 91 ? -4.722 6.742 21.328 1.00 68.19 91 LYS A C 1
ATOM 714 O O . LYS A 1 91 ? -5.744 7.407 21.494 1.00 68.19 91 LYS A O 1
ATOM 719 N N . CYS A 1 92 ? -4.286 5.855 22.208 1.00 59.41 92 CYS A N 1
ATOM 720 C CA . CYS A 1 92 ? -4.861 5.678 23.532 1.00 59.41 92 CYS A CA 1
ATOM 721 C C . CYS A 1 92 ? -4.041 6.506 24.532 1.00 59.41 92 CYS A C 1
ATOM 723 O O . CYS A 1 92 ? -2.814 6.423 24.584 1.00 59.41 92 CYS A O 1
ATOM 725 N N . LYS A 1 93 ? -4.711 7.355 25.318 1.00 54.44 93 LYS A N 1
ATOM 726 C CA . LYS A 1 93 ? -4.073 8.072 26.429 1.00 54.44 93 LYS A CA 1
ATOM 727 C C . LYS A 1 93 ? -4.217 7.217 27.684 1.00 54.44 93 LYS A C 1
ATOM 729 O O . LYS A 1 93 ? -5.314 7.130 28.226 1.00 54.44 93 LYS A O 1
ATOM 734 N N . ASN A 1 94 ? -3.128 6.618 28.161 1.00 49.12 94 ASN A N 1
ATOM 735 C CA . ASN A 1 94 ? -3.125 6.001 29.484 1.00 49.12 94 ASN A CA 1
ATOM 736 C C . ASN A 1 94 ? -2.890 7.084 30.540 1.00 49.12 94 ASN A C 1
ATOM 738 O O . ASN A 1 94 ? -1.816 7.676 30.620 1.00 49.12 94 ASN A O 1
ATOM 742 N N . ASN A 1 95 ? -3.916 7.347 31.349 1.00 48.44 95 ASN A N 1
ATOM 743 C CA . ASN A 1 95 ? -3.889 8.333 32.430 1.00 48.44 95 ASN A CA 1
ATOM 744 C C . ASN A 1 95 ? -3.479 7.689 33.769 1.00 48.44 95 ASN A C 1
ATOM 746 O O . ASN A 1 95 ? -4.033 8.000 34.819 1.00 48.44 95 ASN A O 1
ATOM 750 N N . LYS A 1 96 ? -2.548 6.729 33.731 1.00 50.25 96 LYS A N 1
ATOM 751 C CA . LYS A 1 96 ? -2.043 6.037 34.921 1.00 50.25 96 LYS A CA 1
ATOM 752 C C . LYS A 1 96 ? -0.555 6.368 35.081 1.00 50.25 96 LYS A C 1
ATOM 754 O O . LYS A 1 96 ? 0.271 5.865 34.333 1.00 50.25 96 LYS A O 1
ATOM 759 N N . ASN A 1 97 ? -0.269 7.223 36.068 1.00 46.00 97 ASN A N 1
ATOM 760 C CA . ASN A 1 97 ? 1.041 7.570 36.645 1.00 46.00 97 ASN A CA 1
ATOM 761 C C . ASN A 1 97 ? 1.966 8.468 35.800 1.00 46.00 97 ASN A C 1
ATOM 763 O O . ASN A 1 97 ? 2.622 7.966 34.904 1.00 46.00 97 ASN A O 1
ATOM 767 N N . LYS A 1 98 ? 2.043 9.776 36.137 1.00 48.19 98 LYS A N 1
ATOM 768 C CA . LYS A 1 98 ? 3.112 10.811 35.940 1.00 48.19 98 LYS A CA 1
ATOM 769 C C . LYS A 1 98 ? 4.157 10.700 34.793 1.00 48.19 98 LYS A C 1
ATOM 771 O O . LYS A 1 98 ? 5.165 11.400 34.813 1.00 48.19 98 LYS A O 1
ATOM 776 N N . LYS A 1 99 ? 3.919 9.909 33.752 1.00 42.56 99 LYS A N 1
ATOM 777 C CA . LYS A 1 99 ? 4.736 9.757 32.547 1.00 42.56 99 LYS A CA 1
ATOM 778 C C . LYS A 1 99 ? 3.772 9.398 31.418 1.00 42.56 99 LYS A C 1
ATOM 780 O O . LYS A 1 99 ? 3.389 8.244 31.249 1.00 42.56 99 LYS A O 1
ATOM 785 N N . SER A 1 100 ? 3.289 10.417 30.705 1.00 39.06 100 SER A N 1
ATOM 786 C CA . SER A 1 100 ? 2.353 10.247 29.589 1.00 39.06 100 SER A CA 1
ATOM 787 C C . SER A 1 100 ? 2.993 9.360 28.518 1.00 39.06 100 SER A C 1
ATOM 789 O O . SER A 1 100 ? 3.802 9.818 27.716 1.00 39.06 100 SER A O 1
ATOM 791 N N . THR A 1 101 ? 2.664 8.072 28.531 1.00 42.66 101 THR A N 1
ATOM 792 C CA . THR A 1 101 ? 3.111 7.127 27.510 1.00 42.66 101 THR A CA 1
ATOM 793 C C . THR A 1 101 ? 1.980 7.040 26.496 1.00 42.66 101 THR A C 1
ATOM 795 O O . THR A 1 101 ? 0.885 6.575 26.811 1.00 42.66 101 THR A O 1
ATOM 798 N N . THR A 1 102 ? 2.198 7.593 25.301 1.00 50.25 102 THR A N 1
ATOM 799 C CA . THR A 1 102 ? 1.211 7.543 24.213 1.00 50.25 102 THR A CA 1
ATOM 800 C C . THR A 1 102 ? 1.237 6.145 23.615 1.00 50.25 102 THR A C 1
ATOM 802 O O . THR A 1 102 ? 2.078 5.840 22.770 1.00 50.25 102 THR A O 1
ATOM 805 N N . GLU A 1 103 ? 0.337 5.282 24.071 1.00 56.44 103 GLU A N 1
ATOM 806 C CA . GLU A 1 103 ? 0.205 3.937 23.530 1.00 56.44 103 GLU A CA 1
ATOM 807 C C . GLU A 1 103 ? -0.680 3.996 22.282 1.00 56.44 103 GLU A C 1
ATOM 809 O O . GLU A 1 103 ? -1.802 4.503 22.306 1.00 56.44 103 GLU A O 1
ATOM 814 N N . SER A 1 104 ? -0.137 3.565 21.147 1.00 65.25 104 SER A N 1
ATOM 815 C CA . SER A 1 104 ? -0.881 3.511 19.890 1.00 65.25 104 SER A CA 1
ATOM 816 C C . SER A 1 104 ? -1.339 2.078 19.682 1.00 65.25 104 SER A C 1
ATOM 818 O O . SER A 1 104 ? -0.498 1.190 19.564 1.00 65.25 104 SER A O 1
ATOM 820 N N . ALA A 1 105 ? -2.652 1.867 19.680 1.00 69.31 105 ALA A N 1
ATOM 821 C CA . ALA A 1 105 ? -3.249 0.555 19.495 1.00 69.31 105 ALA A CA 1
ATOM 822 C C . ALA A 1 105 ? -3.724 0.394 18.049 1.00 69.31 105 ALA A C 1
ATOM 824 O O . ALA A 1 105 ? -4.343 1.311 17.493 1.00 69.31 105 ALA A O 1
ATOM 825 N N . ALA A 1 106 ? -3.435 -0.759 17.449 1.00 74.38 106 ALA A N 1
ATOM 826 C CA . ALA A 1 106 ? -3.977 -1.123 16.145 1.00 74.38 106 ALA A CA 1
ATOM 827 C C . ALA A 1 106 ? -5.387 -1.719 16.300 1.00 74.38 106 ALA A C 1
ATOM 829 O O . ALA A 1 106 ? -5.710 -2.307 17.335 1.00 74.38 106 ALA A O 1
ATOM 830 N N . TYR A 1 107 ? -6.231 -1.557 15.284 1.00 77.25 107 TYR A N 1
ATOM 831 C CA . TYR A 1 107 ? -7.550 -2.187 15.199 1.00 77.25 107 TYR A CA 1
ATOM 832 C C . TYR A 1 107 ? -7.836 -2.605 13.752 1.00 77.25 107 TYR A C 1
ATOM 834 O O . TYR A 1 107 ? -7.370 -1.926 12.836 1.00 77.25 107 TYR A O 1
ATOM 842 N N . PRO A 1 108 ? -8.560 -3.709 13.512 1.00 82.00 108 PRO A N 1
ATOM 843 C CA . PRO A 1 108 ? -8.899 -4.128 12.157 1.00 82.00 108 PRO A CA 1
ATOM 844 C C . PRO A 1 108 ? -9.869 -3.128 11.511 1.00 82.00 108 PRO A C 1
ATOM 846 O O . PRO A 1 108 ? -10.853 -2.720 12.124 1.00 82.00 108 PRO A O 1
ATOM 849 N N . LEU A 1 109 ? -9.576 -2.721 10.277 1.00 84.12 109 LEU A N 1
ATOM 850 C CA . LEU A 1 109 ? -10.493 -1.982 9.399 1.00 84.12 109 LEU A CA 1
ATOM 851 C C . LEU A 1 109 ? -11.099 -2.903 8.342 1.00 84.12 109 LEU A C 1
ATOM 853 O O . LEU A 1 109 ? -12.262 -2.755 7.983 1.00 84.12 109 LEU A O 1
ATOM 857 N N . ARG A 1 110 ? -10.294 -3.839 7.844 1.00 87.56 110 ARG A N 1
ATOM 858 C CA . ARG A 1 110 ? -10.686 -4.869 6.892 1.00 87.56 110 ARG A CA 1
ATOM 859 C C . ARG A 1 110 ? -9.777 -6.066 7.104 1.00 87.56 110 ARG A C 1
ATOM 861 O O . ARG A 1 110 ? -8.560 -5.903 7.084 1.00 87.56 110 ARG A O 1
ATOM 868 N N . VAL A 1 111 ? -10.355 -7.239 7.291 1.00 87.69 111 VAL A N 1
ATOM 869 C CA . VAL A 1 111 ? -9.611 -8.495 7.382 1.00 87.69 111 VAL A CA 1
ATOM 870 C C . VAL A 1 111 ? -10.246 -9.450 6.386 1.00 87.69 111 VAL A C 1
ATOM 872 O O . VAL A 1 111 ? -11.471 -9.496 6.302 1.00 87.69 111 VAL A O 1
ATOM 875 N N . VAL A 1 112 ? -9.425 -10.098 5.565 1.00 85.50 112 VAL A N 1
ATOM 876 C CA . VAL A 1 112 ? -9.891 -11.135 4.642 1.00 85.50 112 VAL A CA 1
ATOM 877 C C . VAL A 1 112 ? -10.126 -12.430 5.409 1.00 85.50 112 VAL A C 1
ATOM 879 O O . VAL A 1 112 ? -9.416 -12.698 6.376 1.00 85.50 112 VAL A O 1
ATOM 882 N N . ASP A 1 113 ? -11.097 -13.225 4.967 1.00 86.06 113 ASP A N 1
ATOM 883 C CA . ASP A 1 113 ? -11.370 -14.531 5.574 1.00 86.06 113 ASP A CA 1
ATOM 884 C C . ASP A 1 113 ? -10.202 -15.501 5.325 1.00 86.06 113 ASP A C 1
ATOM 886 O O . ASP A 1 113 ? -9.748 -16.178 6.245 1.00 86.06 113 ASP A O 1
ATOM 890 N N . ASP A 1 114 ? -9.651 -15.476 4.105 1.00 87.12 114 ASP A N 1
ATOM 891 C CA . ASP A 1 114 ? -8.538 -16.326 3.684 1.00 87.12 114 ASP A CA 1
ATOM 892 C C . ASP A 1 114 ? -7.287 -15.504 3.322 1.00 87.12 114 ASP A C 1
ATOM 894 O O . ASP A 1 114 ? -7.270 -14.682 2.394 1.00 87.12 114 ASP A O 1
ATOM 898 N N . GLU A 1 115 ? -6.184 -15.750 4.034 1.00 88.75 115 GLU A N 1
ATOM 899 C CA . GLU A 1 115 ? -4.873 -15.210 3.670 1.00 88.75 115 GLU A CA 1
ATOM 900 C C . GLU A 1 115 ? -4.272 -16.009 2.502 1.00 88.75 115 GLU A C 1
ATOM 902 O O . GLU A 1 115 ? -3.978 -17.199 2.614 1.00 88.75 115 GLU A O 1
ATOM 907 N N . LEU A 1 116 ? -4.074 -15.342 1.362 1.00 89.31 116 LEU A N 1
ATOM 908 C CA . LEU A 1 116 ? -3.505 -15.941 0.157 1.00 89.31 116 LEU A CA 1
ATOM 909 C C . LEU A 1 116 ? -1.965 -15.937 0.218 1.00 89.31 116 LEU A C 1
ATOM 911 O O . LEU A 1 116 ? -1.381 -15.188 1.005 1.00 89.31 116 LEU A O 1
ATOM 915 N N . PRO A 1 117 ? -1.262 -16.722 -0.625 1.00 88.81 117 PRO A N 1
ATOM 916 C CA . PRO A 1 117 ? 0.200 -16.814 -0.579 1.00 88.81 117 PRO A CA 1
ATOM 917 C C . PRO A 1 117 ? 0.914 -15.459 -0.681 1.00 88.81 117 PRO A C 1
ATOM 919 O O . PRO A 1 117 ? 1.938 -15.238 -0.028 1.00 88.81 117 PRO A O 1
ATOM 922 N N . ASP A 1 118 ? 0.364 -14.529 -1.465 1.00 89.94 118 ASP A N 1
ATOM 923 C CA . ASP A 1 118 ? 0.853 -13.159 -1.547 1.00 89.94 118 ASP A CA 1
ATOM 924 C C . ASP A 1 118 ? 0.039 -12.215 -0.647 1.00 89.94 118 ASP A C 1
ATOM 926 O O . ASP A 1 118 ? -0.629 -11.292 -1.105 1.00 89.94 118 ASP A O 1
ATOM 930 N N . HIS A 1 119 ? 0.098 -12.457 0.664 1.00 89.00 119 HIS A N 1
A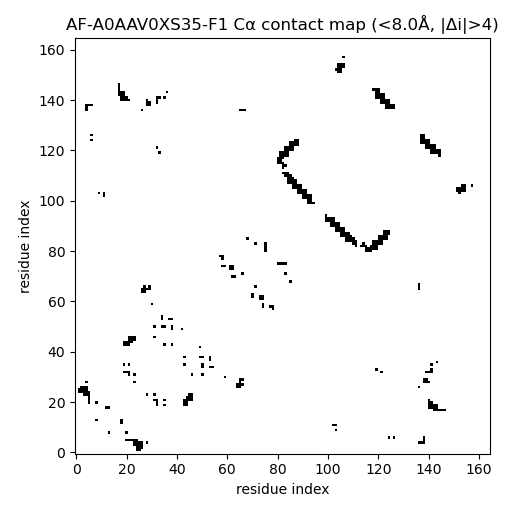TOM 931 C CA . HIS A 1 119 ? -0.606 -11.643 1.655 1.00 89.00 119 HIS A CA 1
ATOM 932 C C . HIS A 1 119 ? 0.136 -10.339 2.013 1.00 89.00 119 HIS A C 1
ATOM 934 O O . HIS A 1 119 ? 1.378 -10.294 2.056 1.00 89.00 119 HIS A O 1
ATOM 940 N N . PHE A 1 120 ? -0.629 -9.292 2.335 1.00 88.62 120 PHE A N 1
ATOM 941 C CA . PHE A 1 120 ? -0.152 -7.993 2.812 1.00 88.62 120 PHE A CA 1
ATOM 942 C C . PHE A 1 120 ? -0.937 -7.511 4.034 1.00 88.62 120 PHE A C 1
ATOM 944 O O . PHE A 1 120 ? -2.164 -7.530 4.046 1.00 88.62 120 PHE A O 1
ATOM 951 N N . GLY A 1 121 ? -0.228 -6.961 5.021 1.00 87.62 121 GLY A N 1
ATOM 952 C CA . GLY A 1 121 ? -0.830 -6.180 6.101 1.00 87.62 121 GLY A CA 1
ATOM 953 C C . GLY A 1 121 ? -0.546 -4.697 5.913 1.00 87.62 121 GLY A C 1
ATOM 954 O O . GLY A 1 121 ? 0.605 -4.263 5.938 1.00 87.62 121 GLY A O 1
ATOM 955 N N . LEU A 1 122 ? -1.591 -3.898 5.752 1.00 86.50 122 LEU A N 1
ATOM 956 C CA . LEU A 1 122 ? -1.498 -2.448 5.659 1.00 86.50 122 LEU A CA 1
ATOM 957 C C . LEU A 1 122 ? -1.971 -1.807 6.961 1.00 86.50 122 LEU A C 1
ATOM 959 O O . LEU A 1 122 ? -3.006 -2.164 7.510 1.00 86.50 122 LEU A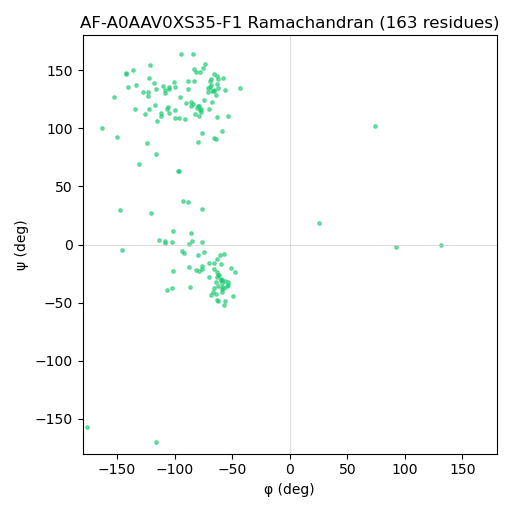 O 1
ATOM 963 N N . LEU A 1 123 ? -1.225 -0.822 7.444 1.00 83.38 123 LEU A N 1
ATOM 964 C CA . LEU A 1 123 ? -1.609 0.070 8.524 1.00 83.38 123 LEU A CA 1
ATOM 965 C C . LEU A 1 123 ? -1.968 1.436 7.943 1.00 83.38 123 LEU A C 1
ATOM 967 O O . LEU A 1 123 ? -1.113 2.165 7.444 1.00 83.38 123 LEU A O 1
ATOM 971 N N . LEU A 1 124 ? -3.236 1.798 8.048 1.00 81.31 124 LEU A N 1
ATOM 972 C CA . LEU A 1 124 ? -3.749 3.112 7.719 1.00 81.31 124 LEU A CA 1
ATOM 973 C C . LEU A 1 124 ? -3.441 4.094 8.851 1.00 81.31 124 LEU A C 1
ATOM 975 O O . LEU A 1 124 ? -3.913 3.937 9.983 1.00 81.31 124 LEU A O 1
ATOM 979 N N . ILE A 1 125 ? -2.684 5.147 8.539 1.00 73.88 125 ILE A N 1
ATOM 980 C CA . ILE A 1 125 ? -2.428 6.244 9.473 1.00 73.88 125 ILE A CA 1
ATOM 981 C C . ILE A 1 125 ? -3.116 7.500 8.961 1.00 73.88 125 ILE A C 1
ATOM 983 O O . ILE A 1 125 ? -2.684 8.119 8.000 1.00 73.88 125 ILE A O 1
ATOM 987 N N . THR A 1 126 ? -4.164 7.940 9.649 1.00 67.00 126 THR A N 1
ATOM 988 C CA . THR A 1 126 ? -4.783 9.241 9.376 1.00 67.00 126 THR A CA 1
ATOM 989 C C . THR A 1 126 ? -3.969 10.346 10.052 1.00 67.00 126 THR A C 1
ATOM 991 O O . THR A 1 126 ? -3.849 10.380 11.281 1.00 67.00 126 THR A O 1
ATOM 994 N N . GLY A 1 127 ? -3.399 11.262 9.269 1.00 56.16 127 GLY A N 1
ATOM 995 C CA . GLY A 1 127 ? -2.685 12.425 9.794 1.00 56.16 127 GLY A CA 1
ATOM 996 C C . GLY A 1 127 ? -3.639 13.401 10.480 1.00 56.16 127 GLY A C 1
ATOM 997 O O . GLY A 1 127 ? -4.705 13.708 9.963 1.00 56.16 127 GLY A O 1
ATOM 998 N N . SER A 1 128 ? -3.257 13.943 11.636 1.00 42.66 128 SER A N 1
ATOM 999 C CA . SER A 1 128 ? -4.075 14.888 12.410 1.00 42.66 128 SER A CA 1
ATOM 1000 C C . SER A 1 128 ? -4.100 16.322 11.845 1.00 42.66 128 SER A C 1
ATOM 1002 O O . SER A 1 128 ? -4.245 17.274 12.604 1.00 42.66 128 SER A O 1
ATOM 1004 N N . ARG A 1 129 ? -3.978 16.503 10.522 1.00 42.31 129 ARG A N 1
ATOM 1005 C CA . ARG A 1 129 ? -4.273 17.782 9.851 1.00 42.31 129 ARG A CA 1
ATOM 1006 C C . ARG A 1 129 ? -5.702 17.755 9.310 1.00 42.31 129 ARG A C 1
ATOM 1008 O O . ARG A 1 129 ? -5.924 17.803 8.107 1.00 42.31 129 ARG A O 1
ATOM 1015 N N . ILE A 1 130 ? -6.675 17.647 10.214 1.00 38.72 130 ILE A N 1
ATOM 1016 C CA . ILE A 1 130 ? -8.087 17.837 9.872 1.00 38.72 130 ILE A CA 1
ATOM 1017 C C . ILE A 1 130 ? -8.333 19.350 9.820 1.00 38.72 130 ILE A C 1
ATOM 1019 O O . ILE A 1 130 ? -8.711 19.958 10.818 1.00 38.72 130 ILE A O 1
ATOM 1023 N N . ASN A 1 131 ? -8.119 19.965 8.658 1.00 35.00 131 ASN A N 1
ATOM 1024 C CA . ASN A 1 131 ? -8.904 21.144 8.309 1.00 35.00 131 ASN A CA 1
ATOM 1025 C C . ASN A 1 131 ? -10.244 20.608 7.800 1.00 35.00 131 ASN A C 1
ATOM 1027 O O . ASN A 1 131 ? -10.279 19.813 6.860 1.00 35.00 131 ASN A O 1
ATOM 1031 N N . LYS A 1 132 ? -11.338 20.971 8.478 1.00 37.50 132 LYS A N 1
ATOM 1032 C CA . LYS A 1 132 ? -12.701 20.593 8.086 1.00 37.50 132 LYS A CA 1
ATOM 1033 C C . LYS A 1 132 ? -12.924 21.001 6.623 1.00 37.50 132 LYS A C 1
ATOM 1035 O O . LYS A 1 132 ? -12.979 22.192 6.345 1.00 37.50 132 LYS A O 1
ATOM 1040 N N . GLY A 1 133 ? -13.037 20.031 5.713 1.00 38.69 133 GLY A N 1
ATOM 1041 C CA . GLY A 1 133 ? -13.469 20.284 4.332 1.00 38.69 133 GLY A CA 1
ATOM 1042 C C . GLY A 1 133 ? -12.632 19.685 3.199 1.00 38.69 133 GLY A C 1
ATOM 1043 O O . GLY A 1 133 ? -13.012 19.870 2.050 1.00 38.69 133 GLY A O 1
ATOM 1044 N N . SER A 1 134 ? -11.535 18.962 3.451 1.00 33.94 134 SER A N 1
ATOM 1045 C CA . SER A 1 134 ? -10.726 18.398 2.355 1.00 33.94 134 SER A CA 1
ATOM 1046 C C . SER A 1 134 ? -10.530 16.893 2.502 1.00 33.94 134 SER A C 1
ATOM 1048 O O . SER A 1 134 ? -9.852 16.424 3.414 1.00 33.94 134 SER A O 1
ATOM 1050 N N . ILE A 1 135 ? -11.132 16.144 1.576 1.00 42.66 135 ILE A N 1
ATOM 1051 C CA . ILE A 1 135 ? -10.867 14.726 1.325 1.00 42.66 135 ILE A CA 1
ATOM 1052 C C . ILE A 1 135 ? -9.428 14.644 0.812 1.00 42.66 135 ILE A C 1
ATOM 1054 O O . ILE A 1 135 ? -9.165 14.825 -0.372 1.00 42.66 135 ILE A O 1
ATOM 1058 N N . ALA A 1 136 ? -8.481 14.450 1.724 1.00 41.91 136 ALA A N 1
ATOM 1059 C CA . ALA A 1 136 ? -7.132 14.046 1.376 1.00 41.91 136 ALA A CA 1
ATOM 1060 C C . ALA A 1 136 ? -6.963 12.587 1.814 1.00 41.91 136 ALA A C 1
ATOM 1062 O O . ALA A 1 136 ? -7.343 12.231 2.933 1.00 41.91 136 ALA A O 1
ATOM 1063 N N . PRO A 1 137 ? -6.425 11.729 0.946 1.00 45.22 137 PRO A N 1
ATOM 1064 C CA . PRO A 1 137 ? -6.266 10.318 1.2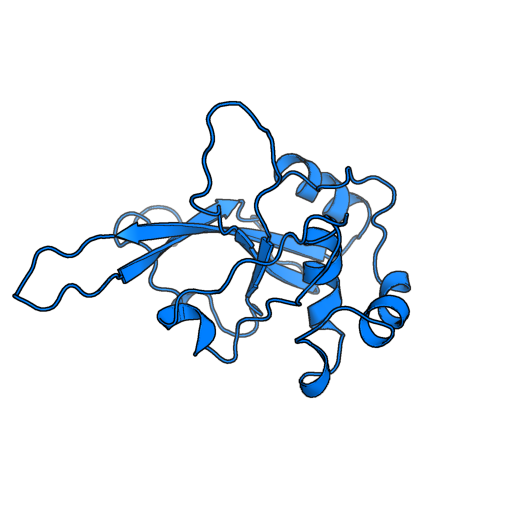42 1.00 45.22 137 PRO A CA 1
ATOM 1065 C C . PRO A 1 137 ? -5.344 10.082 2.416 1.00 45.22 137 PRO A C 1
ATOM 1067 O O . PRO A 1 137 ? -4.256 10.650 2.519 1.00 45.22 137 PRO A O 1
ATOM 1070 N N . ALA A 1 138 ? -5.786 9.191 3.288 1.00 54.12 138 ALA A N 1
ATOM 1071 C CA . ALA A 1 138 ? -4.982 8.704 4.382 1.00 54.12 138 ALA A CA 1
ATOM 1072 C C . ALA A 1 138 ? -3.789 7.901 3.829 1.00 54.12 138 ALA A C 1
ATOM 1074 O O . ALA A 1 138 ? -3.971 7.063 2.946 1.00 54.12 138 ALA A O 1
ATOM 1075 N N . PRO A 1 139 ? -2.560 8.133 4.309 1.00 64.06 139 PRO A N 1
ATOM 1076 C CA . PRO A 1 139 ? -1.435 7.307 3.909 1.00 64.06 139 PRO A CA 1
ATOM 1077 C C . PRO A 1 139 ? -1.523 5.907 4.503 1.00 64.06 139 PRO A C 1
ATOM 1079 O O . PRO A 1 139 ? -1.708 5.712 5.710 1.00 64.06 139 PRO A O 1
ATOM 1082 N N . TYR A 1 140 ? -1.341 4.936 3.615 1.00 68.75 140 TYR A N 1
ATOM 1083 C CA . TYR A 1 140 ? -1.100 3.546 3.956 1.00 68.75 140 TYR A CA 1
ATOM 1084 C C . TYR A 1 140 ? 0.378 3.345 4.265 1.00 68.75 140 TYR A C 1
ATOM 1086 O O . TYR A 1 140 ? 1.253 3.891 3.595 1.00 68.75 140 TYR A O 1
ATOM 1094 N N . ILE A 1 141 ? 0.649 2.525 5.269 1.00 69.19 141 ILE A N 1
ATOM 1095 C CA . ILE A 1 141 ? 1.978 2.035 5.606 1.00 69.19 141 ILE A CA 1
ATOM 1096 C C . ILE A 1 141 ? 1.930 0.520 5.561 1.00 69.19 141 ILE A C 1
ATOM 1098 O O . ILE A 1 141 ? 0.943 -0.075 5.975 1.00 69.19 141 ILE A O 1
ATOM 1102 N N . ILE A 1 142 ? 2.990 -0.125 5.095 1.00 68.56 142 ILE A N 1
ATOM 1103 C CA . ILE A 1 142 ? 3.041 -1.583 5.085 1.00 68.56 142 ILE A CA 1
ATOM 1104 C C . ILE A 1 142 ? 3.596 -2.056 6.410 1.00 68.56 142 ILE A C 1
ATOM 1106 O O . ILE A 1 142 ? 4.651 -1.606 6.868 1.00 68.56 142 ILE A O 1
ATOM 1110 N N . ILE A 1 143 ? 2.936 -3.050 6.973 1.00 66.88 143 ILE A N 1
ATOM 1111 C CA . ILE A 1 143 ? 3.520 -3.921 7.973 1.00 66.88 143 ILE A CA 1
ATOM 1112 C C . ILE A 1 143 ? 3.773 -5.254 7.277 1.00 66.88 143 ILE A C 1
ATOM 1114 O O . ILE A 1 143 ? 2.854 -5.915 6.807 1.00 66.88 143 ILE A O 1
ATOM 1118 N N . ASN A 1 144 ? 5.036 -5.645 7.168 1.00 60.66 144 ASN A N 1
ATOM 1119 C CA . ASN A 1 144 ? 5.399 -6.953 6.655 1.00 60.66 144 ASN A CA 1
ATOM 1120 C C . ASN A 1 144 ? 4.838 -8.035 7.595 1.00 60.66 144 ASN A C 1
ATOM 1122 O O . ASN A 1 144 ? 5.319 -8.200 8.718 1.00 60.66 144 ASN A O 1
ATOM 1126 N N . THR A 1 145 ? 3.831 -8.767 7.120 1.00 51.34 145 THR A N 1
ATOM 1127 C CA . THR A 1 145 ? 3.085 -9.792 7.866 1.00 51.34 145 THR A CA 1
ATOM 1128 C C . THR A 1 145 ? 3.829 -11.110 8.040 1.00 51.34 145 THR A C 1
ATOM 1130 O O . THR A 1 145 ? 3.317 -11.992 8.720 1.00 51.34 145 THR A O 1
ATOM 1133 N N . ARG A 1 146 ? 5.084 -11.252 7.571 1.00 47.34 146 ARG A N 1
ATOM 1134 C CA . ARG A 1 146 ? 5.936 -12.354 8.073 1.00 47.34 146 ARG A CA 1
ATOM 1135 C C . ARG A 1 146 ? 6.150 -12.282 9.589 1.00 47.34 146 ARG A C 1
ATOM 1137 O O . ARG A 1 146 ? 6.574 -13.261 10.192 1.00 47.34 146 ARG A O 1
ATOM 1144 N N . ILE A 1 147 ? 5.870 -11.133 10.202 1.00 42.94 147 ILE A N 1
ATOM 1145 C CA . ILE A 1 147 ? 5.781 -10.981 11.649 1.00 42.94 147 ILE A CA 1
ATOM 1146 C C . ILE A 1 147 ? 4.298 -11.016 12.003 1.00 42.94 147 ILE A C 1
ATOM 1148 O O . ILE A 1 147 ? 3.563 -10.081 11.689 1.00 42.94 147 ILE A O 1
ATOM 1152 N N . SER A 1 148 ? 3.883 -12.120 12.629 1.00 39.00 148 SER A N 1
ATOM 1153 C CA . SER A 1 148 ? 2.521 -12.341 13.111 1.00 39.00 148 SER A CA 1
ATOM 1154 C C . SER A 1 148 ? 1.971 -11.087 13.795 1.00 39.00 148 SER A C 1
ATOM 1156 O O . SER A 1 148 ? 2.637 -10.458 14.630 1.00 39.00 148 SER A O 1
ATOM 1158 N N . LEU A 1 149 ? 0.730 -10.746 13.447 1.00 45.00 149 LEU A N 1
ATOM 1159 C CA . LEU A 1 149 ? -0.043 -9.643 14.015 1.00 45.00 149 LEU A CA 1
ATOM 1160 C C . LEU A 1 149 ? -0.068 -9.677 15.551 1.00 45.00 149 LEU A C 1
ATOM 1162 O O . LEU A 1 149 ? -0.221 -8.627 16.165 1.00 45.00 149 LEU A O 1
ATOM 1166 N N . ALA A 1 150 ? 0.203 -10.831 16.175 1.00 42.66 150 ALA A N 1
ATOM 1167 C CA . ALA A 1 150 ? 0.382 -11.008 17.618 1.00 42.66 150 ALA A CA 1
ATOM 1168 C C . ALA A 1 150 ? 1.326 -9.987 18.286 1.00 42.66 150 ALA A C 1
ATOM 1170 O O . ALA A 1 150 ? 1.218 -9.740 19.484 1.00 42.66 150 ALA A O 1
ATOM 1171 N N . HIS A 1 151 ? 2.241 -9.367 17.536 1.00 45.72 151 HIS A N 1
ATOM 1172 C CA . HIS A 1 151 ? 3.138 -8.355 18.086 1.00 45.72 151 HIS A CA 1
ATOM 1173 C C . HIS A 1 151 ? 2.573 -6.927 18.063 1.00 45.72 151 HIS A C 1
ATOM 1175 O O . HIS A 1 151 ? 3.103 -6.073 18.780 1.00 45.72 151 HIS A O 1
ATOM 1181 N N . LEU A 1 152 ? 1.558 -6.614 17.252 1.00 52.72 152 LEU A N 1
ATOM 1182 C CA . LEU A 1 152 ? 0.884 -5.316 17.310 1.00 52.72 152 LEU A CA 1
ATOM 1183 C C . LEU A 1 152 ? -0.002 -5.301 18.555 1.00 52.72 152 LEU A C 1
ATOM 1185 O O . LEU A 1 152 ? -0.837 -6.180 18.728 1.00 52.72 152 LEU A O 1
ATOM 1189 N N . ASN A 1 153 ? 0.184 -4.307 19.429 1.00 54.50 153 ASN A N 1
ATOM 1190 C CA . ASN A 1 153 ? -0.693 -4.106 20.582 1.00 54.50 153 ASN A CA 1
ATOM 1191 C C . ASN A 1 153 ? -2.095 -3.778 20.045 1.00 54.50 153 ASN A C 1
ATOM 1193 O O . ASN A 1 153 ? -2.404 -2.621 19.744 1.00 54.50 153 ASN A O 1
ATOM 1197 N N . PHE A 1 154 ? -2.923 -4.799 19.852 1.00 52.03 154 PHE A N 1
ATOM 1198 C CA . PHE A 1 154 ? -4.331 -4.619 19.554 1.00 52.03 154 PHE A CA 1
ATOM 1199 C C . PHE A 1 154 ? -5.014 -4.073 20.796 1.00 52.03 154 PHE A C 1
ATOM 1201 O O . PHE A 1 154 ? -4.690 -4.461 21.921 1.00 52.03 154 PHE A O 1
ATOM 1208 N N . ALA A 1 155 ? -5.947 -3.139 20.607 1.00 44.50 155 ALA A N 1
ATOM 1209 C CA . ALA A 1 155 ? -6.739 -2.674 21.734 1.00 44.50 155 ALA A CA 1
ATOM 1210 C C . ALA A 1 155 ? -7.436 -3.895 22.377 1.00 44.50 155 ALA A C 1
ATOM 1212 O O . ALA A 1 155 ? -8.028 -4.698 21.649 1.00 44.50 155 ALA A O 1
ATOM 1213 N N . PRO A 1 156 ? -7.387 -4.046 23.714 1.00 40.09 156 PRO A N 1
ATOM 1214 C CA . PRO A 1 156 ? -7.841 -5.254 24.412 1.00 40.09 156 PRO A CA 1
ATOM 1215 C C . PRO A 1 156 ? -9.330 -5.580 24.204 1.00 40.09 156 PRO A C 1
ATOM 1217 O O . PRO A 1 156 ? -9.780 -6.663 24.556 1.00 40.09 156 PRO A O 1
ATOM 1220 N N . THR A 1 157 ? -10.099 -4.677 23.596 1.00 41.12 157 THR A N 1
ATOM 1221 C CA . THR A 1 157 ? -11.519 -4.861 23.279 1.00 41.12 157 THR A CA 1
ATOM 1222 C C . THR A 1 157 ? -11.790 -5.697 22.024 1.00 41.12 157 THR A C 1
ATOM 1224 O O . THR A 1 157 ? -12.944 -6.031 21.794 1.00 41.12 157 THR A O 1
ATOM 1227 N N . TYR A 1 158 ? -10.782 -6.037 21.211 1.00 40.81 158 TYR A N 1
ATOM 1228 C CA . TYR A 1 158 ? -10.980 -6.779 19.948 1.00 40.81 158 TYR A CA 1
ATOM 1229 C C . TYR A 1 158 ? -10.622 -8.273 20.022 1.00 40.81 158 TYR A C 1
ATOM 1231 O O . TYR A 1 158 ? -10.739 -8.979 19.029 1.00 40.81 158 TYR A O 1
ATOM 1239 N N . TYR A 1 159 ? -10.223 -8.777 21.193 1.00 37.06 159 TYR A N 1
ATOM 1240 C CA . TYR A 1 159 ? -9.817 -10.178 21.379 1.00 37.06 159 TYR A CA 1
ATOM 1241 C C . TYR A 1 159 ? -10.978 -11.151 21.671 1.00 37.06 159 TYR A C 1
ATOM 1243 O O . TYR A 1 159 ? -10.733 -12.293 22.042 1.00 37.06 159 TYR A O 1
ATOM 1251 N N . GLN A 1 160 ? -12.238 -10.727 21.532 1.00 33.12 160 GLN A N 1
ATOM 1252 C CA . GLN A 1 160 ? -13.403 -11.493 22.006 1.00 33.12 160 GLN 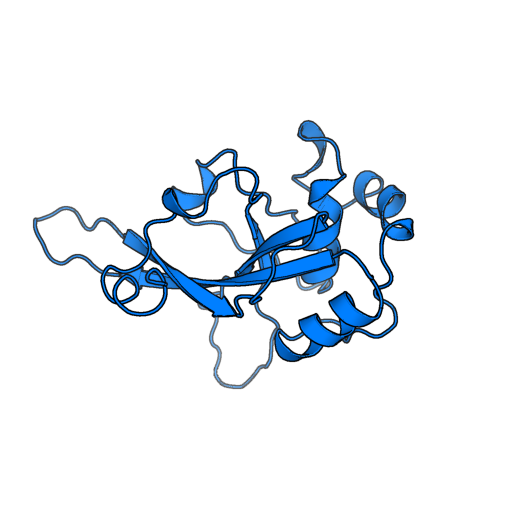A CA 1
ATOM 1253 C C . GLN A 1 160 ? -14.418 -11.874 20.912 1.00 33.12 160 GLN A C 1
ATOM 1255 O O . GLN A 1 160 ? -15.596 -12.016 21.215 1.00 33.12 160 GLN A O 1
ATOM 1260 N N . SER A 1 161 ? -14.036 -12.030 19.634 1.00 35.69 161 SER A N 1
ATOM 1261 C CA . SER A 1 161 ? -15.053 -12.465 18.645 1.00 35.69 161 SER A CA 1
ATOM 1262 C C . SER A 1 161 ? -14.660 -13.366 17.476 1.00 35.69 161 SER A C 1
ATOM 1264 O O . SER A 1 161 ? -15.578 -13.763 16.766 1.00 35.69 161 SER A O 1
ATOM 1266 N N . SER A 1 162 ? -13.397 -13.735 17.220 1.00 38.16 162 SER A N 1
ATOM 1267 C CA . SER A 1 162 ? -13.123 -14.532 15.995 1.00 38.16 162 SER A CA 1
ATOM 1268 C C . SER A 1 162 ? -11.976 -15.544 16.061 1.00 38.16 162 SER A C 1
ATOM 1270 O O . SER A 1 162 ? -11.390 -15.862 15.039 1.00 38.16 162 SER A O 1
ATOM 1272 N N . PHE A 1 163 ? -11.674 -16.108 17.231 1.00 32.59 163 PHE A N 1
ATOM 1273 C CA . PHE A 1 163 ? -10.811 -17.296 17.317 1.00 32.59 163 PHE A CA 1
ATOM 1274 C C . PHE A 1 163 ? -11.459 -18.353 18.206 1.00 32.59 163 PHE A C 1
ATOM 1276 O O . PHE A 1 163 ? -11.013 -18.579 19.320 1.00 32.59 163 PHE A O 1
ATOM 1283 N N . PHE A 1 164 ? -12.551 -18.942 17.728 1.00 28.20 164 PHE A N 1
ATOM 1284 C CA . PHE A 1 164 ? -13.006 -20.284 18.095 1.00 28.20 164 PHE A CA 1
ATOM 1285 C C . PHE A 1 164 ? -14.008 -20.722 17.025 1.00 28.20 164 PHE A C 1
ATOM 1287 O O . PHE A 1 164 ? -15.140 -20.242 17.019 1.00 28.20 164 PHE A O 1
ATOM 1294 N N . ILE A 1 165 ? -13.546 -21.543 16.083 1.00 33.22 165 ILE A N 1
ATOM 1295 C CA . ILE A 1 165 ? -14.012 -22.900 15.735 1.00 33.22 165 ILE A CA 1
ATOM 1296 C C . ILE A 1 165 ? -13.063 -23.415 14.650 1.00 33.22 165 ILE A C 1
ATOM 1298 O O . ILE A 1 165 ? -12.790 -22.646 13.704 1.00 33.22 165 ILE A O 1
#

Mean predicted aligned error: 11.17 Å

Nearest PDB structures (foldseek):
  5u2h-assembly2_B  TM=2.270E-01  e=9.934E+00  Ailuropoda melanoleuca
  6u9v-assembly1_C  TM=1.982E-01  e=9.934E+00  Rattus norvegicus

Sequence (165 aa):
MGASSYLALPPSIANRKAVINPKNIDLQCFKWAILAKHVPHENRTRVGANYLCEEHRYDFSTLSVPTPVSEIPLFERVNPGTSINVYGMKKCKNNKNKKSTTESAAYPLRVVDDELPDHFGLLLITGSRINKGSIAPAPYIIINTRISLAHLNFAPTYYQSSFFI